Protein AF-A0A9R1XVA5-F1 (afdb_monomer_lite)

Structure (mmCIF, N/CA/C/O backbone):
data_AF-A0A9R1XVA5-F1
#
_entry.id   AF-A0A9R1XVA5-F1
#
loop_
_atom_site.group_PDB
_atom_site.id
_atom_site.type_symbol
_atom_site.label_atom_id
_atom_site.label_alt_id
_atom_site.label_comp_id
_atom_site.label_asym_id
_atom_site.label_entity_id
_atom_site.label_seq_id
_atom_site.pdbx_PDB_ins_code
_atom_site.Cartn_x
_atom_site.Cartn_y
_atom_site.Cartn_z
_atom_site.occupancy
_atom_site.B_iso_or_equiv
_atom_site.auth_seq_id
_atom_site.auth_comp_id
_atom_site.auth_asym_id
_atom_site.auth_atom_id
_atom_site.pdbx_PDB_model_num
ATOM 1 N N . MET A 1 1 ? 39.945 10.499 -51.338 1.00 47.69 1 MET A N 1
ATOM 2 C CA . MET A 1 1 ? 38.834 9.642 -50.873 1.00 47.69 1 MET A CA 1
ATOM 3 C C . MET A 1 1 ? 39.425 8.307 -50.455 1.00 47.69 1 MET A C 1
ATOM 5 O O . MET A 1 1 ? 39.860 7.563 -51.322 1.00 47.69 1 MET A O 1
ATOM 9 N N . LEU A 1 2 ? 39.580 8.064 -49.150 1.00 53.22 2 LEU A N 1
ATOM 10 C CA . LEU A 1 2 ? 40.170 6.820 -48.646 1.00 53.22 2 LEU A CA 1
ATOM 11 C C . LEU A 1 2 ? 39.072 5.783 -48.412 1.00 53.22 2 LEU A C 1
ATOM 13 O O . LEU A 1 2 ? 38.018 6.096 -47.865 1.00 53.22 2 LEU A O 1
ATOM 17 N N . GLY A 1 3 ? 39.345 4.586 -48.927 1.00 55.69 3 GLY A N 1
ATOM 18 C CA . GLY A 1 3 ? 38.387 3.537 -49.219 1.00 55.69 3 GLY A CA 1
ATOM 19 C C . GLY A 1 3 ? 37.712 2.925 -48.002 1.00 55.69 3 GLY A C 1
ATOM 20 O O . GLY A 1 3 ? 38.325 2.670 -46.965 1.00 55.69 3 GLY A O 1
ATOM 21 N N . ILE A 1 4 ? 36.432 2.632 -48.198 1.00 64.69 4 ILE A N 1
ATOM 22 C CA . ILE A 1 4 ? 35.657 1.744 -47.345 1.00 64.69 4 ILE A CA 1
ATOM 23 C C . ILE A 1 4 ? 36.308 0.364 -47.475 1.00 64.69 4 ILE A C 1
ATOM 25 O O . ILE A 1 4 ? 36.255 -0.267 -48.530 1.00 64.69 4 ILE A O 1
ATOM 29 N N . ARG A 1 5 ? 37.014 -0.062 -46.426 1.00 64.19 5 ARG A N 1
ATOM 30 C CA . ARG A 1 5 ? 37.585 -1.406 -46.328 1.00 64.19 5 ARG A CA 1
ATOM 31 C C . ARG A 1 5 ? 36.432 -2.395 -46.135 1.00 64.19 5 ARG A C 1
ATOM 33 O O . ARG A 1 5 ? 35.623 -2.187 -45.240 1.00 64.19 5 ARG A O 1
ATOM 40 N N . SER A 1 6 ? 36.377 -3.392 -47.022 1.00 73.44 6 SER A N 1
ATOM 41 C CA . SER A 1 6 ? 35.601 -4.646 -46.990 1.00 73.44 6 SER A CA 1
ATOM 42 C C . SER A 1 6 ? 34.463 -4.732 -45.964 1.00 73.44 6 SER A C 1
ATOM 44 O O . SER A 1 6 ? 34.699 -4.865 -44.761 1.00 73.44 6 SER A O 1
ATOM 46 N N . ILE A 1 7 ? 33.232 -4.750 -46.472 1.00 74.31 7 ILE A N 1
ATOM 47 C CA . ILE A 1 7 ? 32.040 -5.127 -45.708 1.00 74.31 7 ILE A CA 1
ATOM 48 C C . ILE A 1 7 ? 32.165 -6.626 -45.378 1.00 74.31 7 ILE A C 1
ATOM 50 O O . ILE A 1 7 ? 32.448 -7.400 -46.290 1.00 74.31 7 ILE A O 1
ATOM 54 N N . PRO A 1 8 ? 32.022 -7.042 -44.111 1.00 78.69 8 PRO A N 1
ATOM 55 C CA . PRO A 1 8 ? 32.113 -8.451 -43.737 1.00 78.69 8 PRO A CA 1
ATOM 56 C C . PRO A 1 8 ? 30.925 -9.255 -44.288 1.00 78.69 8 PRO A C 1
ATOM 58 O O . PRO A 1 8 ? 29.788 -8.789 -44.218 1.00 78.69 8 PRO A O 1
ATOM 61 N N . ASP A 1 9 ? 31.194 -10.468 -44.784 1.00 81.94 9 ASP A N 1
ATOM 62 C CA . ASP A 1 9 ? 30.178 -11.387 -45.329 1.00 81.94 9 ASP A CA 1
ATOM 63 C C . ASP A 1 9 ? 29.185 -11.884 -44.263 1.00 81.94 9 ASP A C 1
ATOM 65 O O . ASP A 1 9 ? 28.029 -12.167 -44.568 1.00 81.94 9 ASP A O 1
ATOM 69 N N . GLU A 1 10 ? 29.607 -11.934 -42.996 1.00 83.06 10 GLU A N 1
ATOM 70 C CA . GLU A 1 10 ? 28.747 -12.259 -41.859 1.00 83.06 10 GLU A CA 1
ATOM 71 C C . GLU A 1 10 ? 28.943 -11.272 -40.706 1.00 83.06 10 GLU A C 1
ATOM 73 O O . GLU A 1 10 ? 30.060 -10.988 -40.266 1.00 83.06 10 GLU A O 1
ATOM 78 N N . ILE A 1 11 ? 27.824 -10.780 -40.172 1.00 81.25 11 ILE A N 1
ATOM 79 C CA . ILE A 1 11 ? 27.777 -9.934 -38.979 1.00 81.25 11 ILE A CA 1
ATOM 80 C C . ILE A 1 11 ? 26.983 -10.689 -37.913 1.00 81.25 11 ILE A C 1
ATOM 82 O O . ILE A 1 11 ? 25.756 -10.761 -37.968 1.00 81.25 11 ILE A O 1
ATOM 86 N N . ASN A 1 12 ? 27.681 -11.239 -36.918 1.00 81.88 12 ASN A N 1
ATOM 87 C CA . ASN A 1 12 ? 27.050 -11.905 -35.780 1.00 81.88 12 ASN A CA 1
ATOM 88 C C . ASN A 1 12 ? 26.640 -10.876 -34.715 1.00 81.88 12 ASN A C 1
ATOM 90 O O . ASN A 1 12 ? 27.442 -10.462 -33.877 1.00 81.88 12 ASN A O 1
ATOM 94 N N . ILE A 1 13 ? 25.378 -10.442 -34.757 1.00 83.94 13 ILE A N 1
ATOM 95 C CA . ILE A 1 13 ? 24.793 -9.549 -33.749 1.00 83.94 13 ILE A CA 1
ATOM 96 C C . ILE A 1 13 ? 24.136 -10.402 -32.667 1.00 83.94 13 ILE A C 1
ATOM 98 O O . ILE A 1 13 ? 23.094 -11.018 -32.889 1.00 83.94 13 ILE A O 1
ATOM 102 N N . HIS A 1 14 ? 24.716 -10.411 -31.469 1.00 82.94 14 HIS A N 1
ATOM 103 C CA . HIS A 1 14 ? 24.088 -11.066 -30.326 1.00 82.94 14 HIS A CA 1
ATOM 104 C C . HIS A 1 14 ? 23.008 -10.169 -29.705 1.00 82.94 14 HIS A C 1
ATOM 106 O O . HIS A 1 14 ? 23.252 -8.979 -29.481 1.00 82.94 14 HIS A O 1
ATOM 112 N N . PRO A 1 15 ? 21.825 -10.715 -29.366 1.00 81.50 15 PRO A N 1
ATOM 113 C CA . PRO A 1 15 ? 20.847 -9.971 -28.591 1.00 81.50 15 PRO A CA 1
ATOM 114 C C . PRO A 1 15 ? 21.419 -9.644 -27.200 1.00 81.50 15 PRO A C 1
ATOM 116 O O . PRO A 1 15 ? 22.132 -10.464 -26.612 1.00 81.50 15 PRO A O 1
ATOM 119 N N . PRO A 1 16 ? 21.116 -8.463 -26.635 1.00 80.44 16 PRO A N 1
ATOM 120 C CA . PRO A 1 16 ? 21.585 -8.102 -25.305 1.00 80.44 16 PRO A CA 1
ATOM 121 C C . PRO A 1 16 ? 21.040 -9.084 -24.260 1.00 80.44 16 PRO A C 1
ATOM 123 O O . PRO A 1 16 ? 19.842 -9.360 -24.213 1.00 80.44 16 PRO A O 1
ATOM 126 N N . ALA A 1 17 ? 21.925 -9.569 -23.385 1.00 76.12 17 ALA A N 1
ATOM 127 C CA . ALA A 1 17 ? 21.647 -10.645 -22.428 1.00 76.12 17 ALA A CA 1
ATOM 128 C C . ALA A 1 17 ? 20.460 -10.370 -21.481 1.00 76.12 17 ALA A C 1
ATOM 130 O O . ALA A 1 17 ? 19.846 -11.299 -20.964 1.00 76.12 17 ALA A O 1
ATOM 131 N N . SER A 1 18 ? 20.131 -9.099 -21.233 1.00 72.62 18 SER A N 1
ATOM 132 C CA . SER A 1 18 ? 18.859 -8.675 -20.637 1.00 72.62 18 SER A CA 1
ATOM 133 C C . SER A 1 18 ? 18.724 -7.154 -20.718 1.00 72.62 18 SER A C 1
ATOM 135 O O . SER A 1 18 ? 19.657 -6.426 -20.385 1.00 72.62 18 SER A O 1
ATOM 137 N N . ILE A 1 19 ? 17.553 -6.656 -2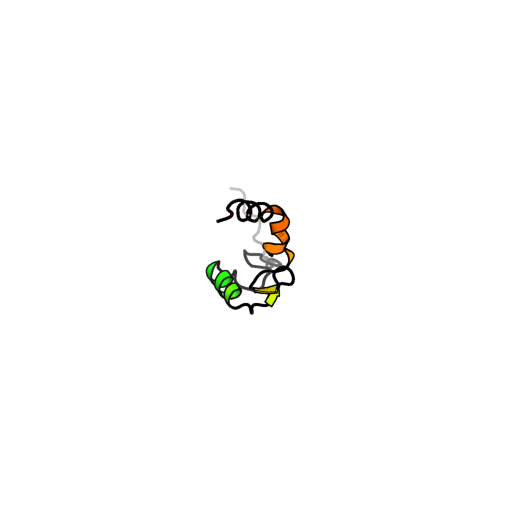1.119 1.00 71.31 19 ILE A N 1
ATOM 138 C CA . ILE A 1 19 ? 17.246 -5.221 -21.079 1.00 71.31 19 ILE A CA 1
ATOM 139 C C . ILE A 1 19 ? 16.471 -4.949 -19.794 1.00 71.31 19 ILE A C 1
ATOM 141 O O . ILE A 1 19 ? 15.333 -5.394 -19.629 1.00 71.31 19 ILE A O 1
ATOM 145 N N . ARG A 1 20 ? 17.090 -4.217 -18.863 1.00 75.25 20 ARG A N 1
ATOM 146 C CA . ARG A 1 20 ? 16.437 -3.815 -17.616 1.00 75.25 20 ARG A CA 1
ATOM 147 C C . ARG A 1 20 ? 15.776 -2.448 -17.768 1.00 75.25 20 ARG A C 1
ATOM 149 O O . ARG A 1 20 ? 16.410 -1.419 -17.576 1.00 75.25 20 ARG A O 1
ATOM 156 N N . THR A 1 21 ? 14.492 -2.427 -18.112 1.00 75.19 21 THR A N 1
ATOM 157 C CA . THR A 1 21 ? 13.684 -1.196 -18.135 1.00 75.19 21 THR A CA 1
ATOM 158 C C . THR A 1 21 ? 13.117 -0.864 -16.748 1.00 75.19 21 THR A C 1
ATOM 160 O O . THR A 1 21 ? 13.167 -1.683 -15.822 1.00 75.19 21 THR A O 1
ATOM 163 N N . LYS A 1 22 ? 12.547 0.339 -16.575 1.00 73.75 22 LYS A N 1
ATOM 164 C CA . LYS A 1 22 ? 11.816 0.721 -15.353 1.00 73.75 22 LYS A CA 1
ATOM 165 C C . LYS A 1 22 ? 10.658 -0.261 -15.118 1.00 73.75 22 LYS A C 1
ATOM 167 O O . LYS A 1 22 ? 9.674 -0.245 -15.846 1.00 73.75 22 LYS A O 1
ATOM 172 N N . GLY A 1 23 ? 10.786 -1.111 -14.097 1.00 69.19 23 GLY A N 1
ATOM 173 C CA . GLY A 1 23 ? 9.829 -2.186 -13.785 1.00 69.19 23 GLY A CA 1
ATOM 174 C C . GLY A 1 23 ? 10.337 -3.607 -14.069 1.00 69.19 23 GLY A C 1
ATOM 175 O O . GLY A 1 23 ? 9.689 -4.578 -13.675 1.00 69.19 23 GLY A O 1
ATOM 176 N N . SER A 1 24 ? 11.514 -3.757 -14.681 1.00 70.94 24 SER A N 1
ATOM 177 C CA . SER A 1 24 ? 12.195 -5.050 -14.796 1.00 70.94 24 SER A CA 1
ATOM 178 C C . SER A 1 24 ? 12.758 -5.465 -13.426 1.00 70.94 24 SER A C 1
ATOM 180 O O . SER A 1 24 ? 13.687 -4.874 -12.885 1.00 70.94 24 SER A O 1
ATOM 182 N N . GLY A 1 25 ? 12.120 -6.446 -12.794 1.00 73.06 25 GLY A N 1
ATOM 183 C CA . GLY A 1 25 ? 12.522 -6.969 -11.482 1.00 73.06 25 GLY A CA 1
ATOM 184 C C . GLY A 1 25 ? 11.335 -7.417 -10.639 1.00 73.06 25 GLY A C 1
ATOM 185 O O . GLY A 1 25 ? 11.382 -8.468 -10.011 1.00 73.06 25 GLY A O 1
ATOM 186 N N . THR A 1 26 ? 10.217 -6.693 -10.702 1.00 71.31 26 THR A N 1
ATOM 187 C CA . THR A 1 26 ? 9.007 -7.046 -9.944 1.00 71.31 26 THR A CA 1
ATOM 188 C C . THR A 1 26 ? 8.071 -7.992 -10.696 1.00 71.31 26 THR A C 1
ATOM 190 O O . THR A 1 26 ? 7.120 -8.478 -10.086 1.00 71.31 26 THR A O 1
ATOM 193 N N . LYS A 1 27 ? 8.296 -8.231 -12.005 1.00 72.31 27 LYS A N 1
ATOM 194 C CA . LYS A 1 27 ? 7.394 -8.954 -12.944 1.0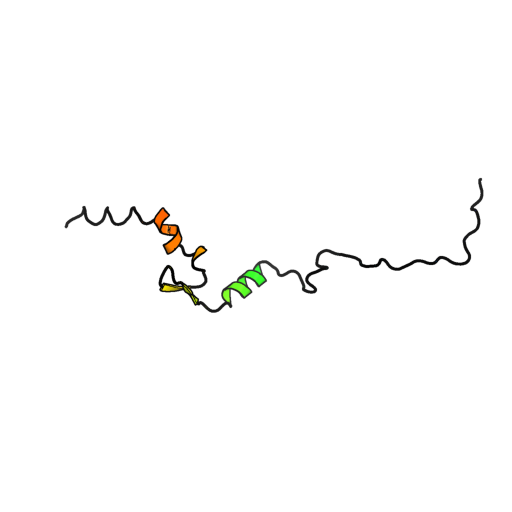0 72.31 27 LYS A CA 1
ATOM 195 C C . LYS A 1 27 ? 5.924 -8.489 -12.886 1.00 72.31 27 LYS A C 1
ATOM 197 O O . LYS A 1 27 ? 5.025 -9.151 -13.387 1.00 72.31 27 LYS A O 1
ATOM 202 N N . LYS A 1 28 ? 5.675 -7.350 -12.244 1.00 78.25 28 LYS A N 1
ATOM 203 C CA . LYS A 1 28 ? 4.367 -6.793 -11.911 1.00 78.25 28 LYS A CA 1
ATOM 204 C C . LYS A 1 28 ? 4.387 -5.321 -12.264 1.00 78.25 28 LYS A C 1
ATOM 206 O O . LYS A 1 28 ? 5.399 -4.646 -12.053 1.00 78.25 28 LYS A O 1
ATOM 211 N N . ARG A 1 29 ? 3.246 -4.834 -12.750 1.00 84.81 29 ARG A N 1
ATOM 212 C CA . ARG A 1 29 ? 3.018 -3.413 -13.016 1.00 84.81 29 ARG A CA 1
ATOM 213 C C . ARG A 1 29 ? 3.257 -2.585 -11.747 1.00 84.81 29 ARG A C 1
ATOM 215 O O . ARG A 1 29 ? 2.925 -3.011 -10.641 1.00 84.81 29 ARG A O 1
ATOM 222 N N . MET A 1 30 ? 3.794 -1.376 -11.917 1.00 82.12 30 MET A N 1
ATOM 223 C CA . MET A 1 30 ? 3.859 -0.380 -10.847 1.00 82.12 30 MET A CA 1
ATOM 224 C C . MET A 1 30 ? 2.444 0.014 -10.399 1.00 82.12 30 MET A C 1
ATOM 226 O O . MET A 1 30 ? 1.609 0.408 -11.212 1.00 82.12 30 MET A O 1
ATOM 230 N N . VAL A 1 31 ? 2.185 -0.089 -9.098 1.00 89.06 31 VAL A N 1
ATOM 231 C CA . VAL A 1 31 ? 0.882 0.218 -8.494 1.00 89.06 31 VAL A CA 1
ATOM 232 C C . VAL A 1 31 ? 0.777 1.721 -8.224 1.00 89.06 31 VAL A C 1
ATOM 234 O O . VAL A 1 31 ? 1.678 2.300 -7.604 1.00 89.06 31 VAL A O 1
ATOM 237 N N . SER A 1 32 ? -0.318 2.340 -8.669 1.00 91.50 32 SER A N 1
ATOM 238 C CA . SER A 1 32 ? -0.599 3.766 -8.458 1.00 91.50 32 SER A CA 1
ATOM 239 C C . SER A 1 32 ? -0.878 4.089 -6.984 1.00 91.50 32 SER A C 1
ATOM 241 O O . SER A 1 32 ? -1.143 3.203 -6.167 1.00 91.50 32 SER A O 1
ATOM 243 N N . ALA A 1 33 ? -0.830 5.373 -6.619 1.00 93.38 33 ALA A N 1
ATOM 244 C CA . ALA A 1 33 ? -1.126 5.810 -5.253 1.00 93.38 33 ALA A CA 1
ATOM 245 C C . ALA A 1 33 ? -2.557 5.436 -4.818 1.00 93.38 33 ALA A C 1
ATOM 247 O O . ALA A 1 33 ? -2.753 4.955 -3.702 1.00 93.38 33 ALA A O 1
ATOM 248 N N . ILE A 1 34 ? -3.530 5.574 -5.725 1.00 94.00 34 ILE A N 1
ATOM 249 C CA . ILE A 1 34 ? -4.940 5.242 -5.475 1.00 94.00 34 ILE A CA 1
ATOM 250 C C . ILE A 1 34 ? -5.091 3.743 -5.205 1.00 94.00 34 ILE A C 1
ATOM 252 O O . ILE A 1 34 ? -5.698 3.340 -4.215 1.00 94.00 34 ILE A O 1
ATOM 256 N N . GLU A 1 35 ? -4.473 2.899 -6.031 1.00 93.88 35 GLU A N 1
ATOM 257 C CA . GLU A 1 35 ? -4.530 1.445 -5.859 1.00 93.88 35 GLU A CA 1
ATOM 258 C C . GLU A 1 35 ? -3.893 0.992 -4.540 1.00 93.88 35 GLU A C 1
ATOM 260 O O . GLU A 1 35 ? -4.416 0.096 -3.875 1.00 93.88 35 GLU A O 1
ATOM 265 N N . LYS A 1 36 ? -2.799 1.638 -4.115 1.00 92.31 36 LYS A N 1
ATOM 266 C CA . LYS A 1 36 ? -2.196 1.386 -2.797 1.00 92.31 36 LYS A CA 1
ATOM 267 C C . LYS A 1 36 ? -3.148 1.754 -1.659 1.00 92.31 36 LYS A C 1
ATOM 269 O O . LYS A 1 36 ? -3.254 0.984 -0.704 1.00 92.31 36 LYS A O 1
ATOM 274 N N . ALA A 1 37 ? -3.840 2.889 -1.757 1.00 90.38 37 ALA A N 1
ATOM 275 C CA . ALA A 1 37 ? -4.810 3.320 -0.753 1.00 90.38 37 ALA A CA 1
ATOM 276 C C . ALA A 1 37 ? -5.988 2.338 -0.656 1.00 90.38 37 ALA A C 1
ATOM 278 O O . ALA A 1 37 ? -6.291 1.854 0.432 1.00 90.38 37 ALA A O 1
ATOM 279 N N . VAL A 1 38 ? -6.573 1.945 -1.792 1.00 92.56 38 VAL A N 1
ATOM 280 C CA . VAL A 1 38 ? -7.660 0.950 -1.846 1.00 92.56 38 VAL A CA 1
ATOM 281 C C . VAL A 1 38 ? -7.208 -0.411 -1.303 1.00 92.56 38 VAL A C 1
ATOM 283 O O . VAL A 1 38 ? -7.945 -1.086 -0.588 1.00 92.56 38 VAL A O 1
ATOM 286 N N . ALA A 1 39 ? -5.981 -0.839 -1.601 1.00 90.31 39 ALA A N 1
ATOM 287 C CA . ALA A 1 39 ? -5.444 -2.075 -1.037 1.00 90.31 39 ALA A CA 1
ATOM 288 C C . ALA A 1 39 ? -5.247 -1.982 0.485 1.00 90.31 39 ALA A C 1
ATOM 290 O O . ALA A 1 39 ? -5.401 -2.982 1.183 1.00 90.31 39 ALA A O 1
ATOM 291 N N . ALA A 1 40 ? -4.910 -0.803 1.013 1.00 87.12 40 ALA A N 1
ATOM 292 C CA . ALA A 1 40 ? -4.763 -0.586 2.447 1.00 87.12 40 ALA A CA 1
ATOM 293 C C . ALA A 1 40 ? -6.111 -0.581 3.184 1.00 87.12 40 ALA A C 1
ATOM 295 O O . ALA A 1 40 ? -6.177 -1.137 4.282 1.00 87.12 40 ALA A O 1
ATOM 296 N N . THR A 1 41 ? -7.173 -0.027 2.584 1.00 85.06 41 THR A N 1
ATOM 297 C CA . THR A 1 41 ? -8.526 -0.021 3.173 1.00 85.06 41 THR A CA 1
ATOM 298 C C . THR A 1 41 ? -9.155 -1.412 3.206 1.00 85.06 41 THR A C 1
ATOM 300 O O . THR A 1 41 ? -9.857 -1.736 4.157 1.00 85.06 41 THR A O 1
ATOM 303 N N . LYS A 1 42 ? -8.850 -2.272 2.225 1.00 88.69 42 LYS A N 1
ATOM 304 C CA . LYS A 1 42 ? -9.323 -3.670 2.179 1.00 88.69 42 LYS A CA 1
ATOM 305 C C . LYS A 1 42 ? -8.701 -4.584 3.243 1.00 88.69 42 LYS A C 1
ATOM 307 O O . LYS A 1 42 ? -9.139 -5.724 3.397 1.00 88.69 42 LYS A O 1
ATOM 312 N N . LYS A 1 43 ? 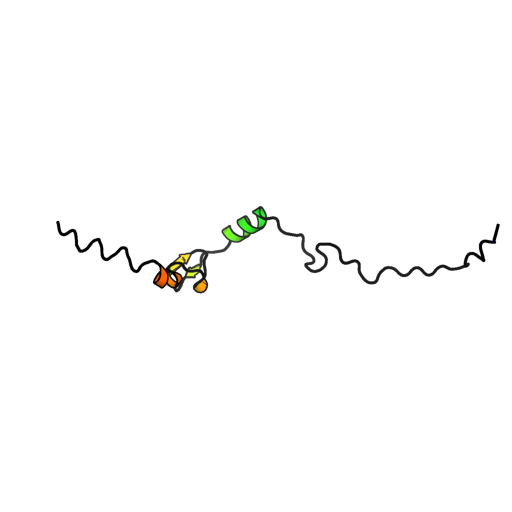-7.656 -4.146 3.952 1.00 86.38 43 LYS A N 1
ATOM 313 C CA . LYS A 1 43 ? -7.016 -4.967 4.989 1.00 86.38 43 LYS A CA 1
ATOM 314 C C . LYS A 1 43 ? -7.955 -5.117 6.183 1.00 86.38 43 LYS A C 1
ATOM 316 O O . LYS A 1 43 ? -8.477 -4.129 6.688 1.00 86.38 43 LYS A O 1
ATOM 321 N N . LYS A 1 44 ? -8.116 -6.353 6.665 1.00 86.44 44 LYS A N 1
ATOM 322 C CA . LYS A 1 44 ? -8.870 -6.631 7.894 1.00 86.44 44 LYS A CA 1
ATOM 323 C C . LYS A 1 44 ? -8.233 -5.886 9.067 1.00 86.44 44 LYS A C 1
ATOM 325 O O . LYS A 1 44 ? -7.006 -5.871 9.204 1.00 86.44 44 LYS A O 1
ATOM 330 N N . THR A 1 45 ? -9.066 -5.284 9.909 1.00 88.25 45 THR A N 1
ATOM 331 C CA . THR A 1 45 ? -8.609 -4.693 11.165 1.00 88.25 45 THR A CA 1
ATOM 332 C C . THR A 1 45 ? -8.128 -5.800 12.098 1.00 88.25 45 THR A C 1
ATOM 334 O O . THR A 1 45 ? -8.657 -6.913 12.110 1.00 88.25 45 THR A O 1
ATOM 337 N N . ARG A 1 46 ? -7.078 -5.507 12.863 1.00 88.12 46 ARG A N 1
ATOM 338 C CA . ARG A 1 46 ? -6.524 -6.411 13.875 1.00 88.12 46 ARG A CA 1
ATOM 339 C C . ARG A 1 46 ? -6.537 -5.710 15.219 1.00 88.12 46 ARG A C 1
ATOM 341 O O . ARG A 1 46 ? -6.426 -4.488 15.280 1.00 88.12 46 ARG A O 1
ATOM 348 N N . MET A 1 47 ? -6.632 -6.482 16.290 1.00 90.31 47 MET A N 1
ATOM 349 C CA . MET A 1 47 ? -6.484 -5.933 17.629 1.00 90.31 47 MET A CA 1
ATOM 350 C C . MET A 1 47 ? -5.040 -5.454 17.834 1.00 90.31 47 MET A C 1
ATOM 352 O O . MET A 1 47 ? -4.074 -6.185 17.580 1.00 90.31 47 MET A O 1
ATOM 356 N N . CYS A 1 48 ? -4.891 -4.197 18.238 1.00 90.75 48 CYS A N 1
ATOM 357 C CA . CYS A 1 48 ? -3.614 -3.621 18.628 1.00 90.75 48 CYS A CA 1
ATOM 358 C C . CYS A 1 48 ? -3.389 -3.867 20.121 1.00 90.75 48 CYS A C 1
ATOM 360 O O . CYS A 1 48 ? -4.196 -3.436 20.933 1.00 90.75 48 CYS A O 1
ATOM 362 N N . THR A 1 49 ? -2.273 -4.492 20.494 1.00 86.75 49 THR A N 1
ATOM 363 C CA . THR A 1 49 ? -1.939 -4.782 21.900 1.00 86.75 49 THR A CA 1
ATOM 364 C C . THR A 1 49 ? -1.605 -3.534 22.728 1.00 86.75 49 THR A C 1
ATOM 366 O O . THR A 1 49 ? -1.530 -3.625 23.943 1.00 86.75 49 THR A O 1
ATOM 369 N N . GLY A 1 50 ? -1.387 -2.375 22.089 1.00 85.56 50 GLY A N 1
ATOM 370 C CA . GLY A 1 50 ? -1.054 -1.111 22.768 1.00 85.56 50 GLY A CA 1
ATOM 371 C C . GLY A 1 50 ? -2.260 -0.284 23.180 1.00 85.56 50 GLY A C 1
ATOM 372 O O . GLY A 1 50 ? -2.219 0.407 24.190 1.00 85.56 50 GLY A O 1
ATOM 373 N N . CYS A 1 51 ? -3.345 -0.353 22.410 1.00 87.69 51 CYS A N 1
ATOM 374 C CA . CYS A 1 51 ? -4.581 0.372 22.707 1.00 87.69 51 CYS A CA 1
ATOM 375 C C . CYS A 1 51 ? -5.797 -0.541 22.889 1.00 87.69 51 CYS A C 1
ATOM 377 O O . CYS A 1 51 ? -6.887 -0.033 23.119 1.00 87.69 51 CYS A O 1
ATOM 379 N N . ASN A 1 52 ? -5.633 -1.862 22.759 1.00 87.81 52 ASN A N 1
ATOM 380 C CA . ASN A 1 52 ? -6.692 -2.874 22.839 1.00 87.81 52 ASN A CA 1
ATOM 381 C C . ASN A 1 52 ? -7.908 -2.597 21.935 1.00 87.81 52 ASN A C 1
ATOM 383 O O . ASN A 1 52 ? -9.030 -2.984 22.242 1.00 87.81 52 ASN A O 1
ATOM 387 N N . GLN A 1 53 ? -7.688 -1.947 20.789 1.00 87.75 53 GLN A N 1
ATOM 388 C CA . GLN A 1 53 ? -8.729 -1.643 19.801 1.00 87.75 53 GLN A CA 1
ATOM 389 C C . GLN A 1 53 ? -8.474 -2.376 18.478 1.00 87.75 53 GLN A C 1
ATOM 391 O O . GLN A 1 53 ? -7.323 -2.631 18.112 1.00 87.75 53 GLN A O 1
ATOM 396 N N . TYR A 1 54 ? -9.546 -2.682 17.737 1.00 89.75 54 TYR A N 1
ATOM 397 C CA 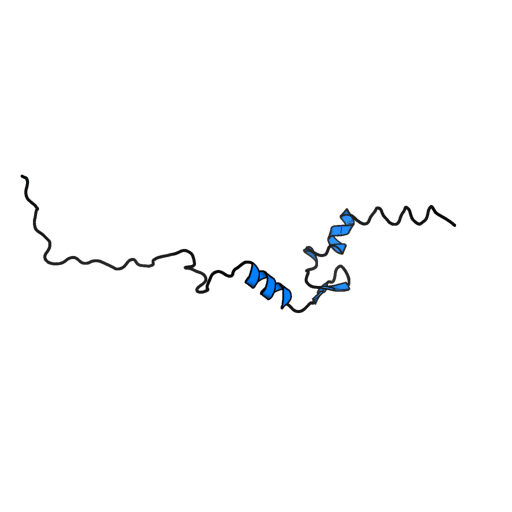. TYR A 1 54 ? -9.481 -3.241 16.381 1.00 89.75 54 TYR A CA 1
ATOM 398 C C . TYR A 1 54 ? -9.240 -2.138 15.352 1.00 89.75 54 TYR A C 1
ATOM 400 O O . TYR A 1 54 ? -10.152 -1.419 14.954 1.00 89.75 54 TYR A O 1
ATOM 408 N N . VAL A 1 55 ? -7.994 -2.004 14.911 1.00 88.19 55 VAL A N 1
ATOM 409 C CA . VAL A 1 55 ? -7.516 -0.858 14.126 1.00 88.19 55 VAL A CA 1
ATOM 410 C C . VAL A 1 55 ? -6.513 -1.299 13.059 1.00 88.19 55 VAL A C 1
ATOM 412 O O . VAL A 1 55 ? -5.971 -2.404 13.094 1.00 88.19 55 VAL A O 1
ATOM 415 N N . ASN A 1 56 ? -6.260 -0.431 12.077 1.00 87.00 56 ASN A N 1
ATOM 416 C CA . ASN A 1 56 ? -5.302 -0.672 10.991 1.00 87.00 56 ASN A CA 1
ATOM 417 C C . ASN A 1 56 ? -3.944 -0.004 11.283 1.00 87.00 56 ASN A C 1
ATOM 419 O O . ASN A 1 56 ? -3.422 0.774 10.489 1.00 87.00 56 ASN A O 1
ATOM 423 N N . HIS A 1 57 ? -3.394 -0.264 12.470 1.00 87.19 57 HIS A N 1
ATOM 424 C CA . HIS A 1 57 ? -2.030 0.111 12.842 1.00 87.19 57 HIS A CA 1
ATOM 425 C C . HIS A 1 57 ? -1.394 -1.004 13.685 1.00 87.19 57 HIS A C 1
ATOM 427 O O . HIS A 1 57 ? -2.093 -1.840 14.256 1.00 87.19 57 HIS A O 1
ATOM 433 N N . ASN A 1 58 ? -0.063 -1.050 13.748 1.00 83.00 58 ASN A N 1
ATOM 434 C CA . ASN A 1 58 ? 0.662 -2.015 14.582 1.00 83.00 58 ASN A CA 1
ATOM 435 C C . ASN A 1 58 ? 1.106 -1.381 15.912 1.00 83.00 58 ASN A C 1
ATOM 437 O O . ASN A 1 58 ? 1.083 -0.159 16.049 1.00 83.00 58 ASN A O 1
ATOM 441 N N . TRP A 1 59 ? 1.571 -2.205 16.859 1.00 81.81 59 TRP A N 1
ATOM 442 C CA . TRP A 1 59 ? 2.083 -1.769 18.167 1.00 81.81 59 TRP A CA 1
ATOM 443 C C . TRP A 1 59 ? 3.110 -0.624 18.077 1.00 81.81 59 TRP A C 1
ATOM 445 O O . TRP A 1 59 ? 3.038 0.319 18.856 1.00 81.81 59 TRP A O 1
ATOM 455 N N . ARG A 1 60 ? 4.033 -0.661 17.104 1.00 82.06 60 ARG A N 1
ATOM 456 C CA . ARG A 1 60 ? 5.099 0.350 16.942 1.00 82.06 60 ARG A CA 1
ATOM 457 C C . ARG A 1 60 ? 4.559 1.706 16.485 1.00 82.06 60 ARG A C 1
ATOM 459 O O . ARG A 1 60 ? 5.093 2.743 16.844 1.00 82.06 60 ARG A O 1
ATOM 466 N N . THR A 1 61 ? 3.498 1.685 15.685 1.00 84.38 61 THR A N 1
ATOM 467 C CA . THR A 1 61 ? 2.801 2.877 15.172 1.00 84.38 61 THR A CA 1
ATOM 468 C C . THR A 1 61 ? 1.602 3.282 16.028 1.00 84.38 61 THR A C 1
ATOM 470 O O . THR A 1 61 ? 0.907 4.244 15.704 1.00 84.38 61 THR A O 1
ATOM 473 N N . CYS A 1 62 ? 1.319 2.530 17.094 1.00 86.19 62 CYS A N 1
ATOM 474 C CA . CYS A 1 62 ? 0.205 2.810 17.976 1.00 86.19 62 CYS A CA 1
ATOM 475 C C . CYS A 1 62 ? 0.458 4.136 18.679 1.00 86.19 62 CYS A C 1
ATOM 477 O O . CYS A 1 62 ? 1.468 4.302 19.367 1.00 86.19 62 CYS A O 1
ATOM 479 N N . LYS A 1 63 ? -0.480 5.075 18.521 1.00 82.31 63 LYS A N 1
ATOM 480 C CA . LYS A 1 63 ? -0.378 6.369 19.188 1.00 82.31 63 LYS A CA 1
ATOM 481 C C . LYS A 1 63 ? -0.295 6.186 20.696 1.00 82.31 63 LYS A C 1
ATOM 483 O O . LYS A 1 63 ? 0.573 6.822 21.251 1.00 82.31 63 LYS A O 1
ATOM 488 N N . MET A 1 64 ? -1.056 5.259 21.295 1.00 75.75 64 MET A N 1
ATOM 489 C CA . MET A 1 64 ? -1.052 4.993 22.745 1.00 75.75 64 MET A CA 1
ATOM 490 C C . MET A 1 64 ? 0.321 4.576 23.293 1.00 75.75 64 MET A C 1
ATOM 492 O O . MET A 1 64 ? 0.717 5.037 24.358 1.00 75.75 64 MET A O 1
ATOM 496 N N . ASN A 1 65 ? 1.095 3.803 22.525 1.00 65.44 65 ASN A N 1
ATOM 497 C CA . ASN A 1 65 ? 2.471 3.448 22.896 1.00 65.44 65 ASN A CA 1
ATOM 498 C C . ASN A 1 65 ? 3.453 4.595 22.686 1.00 65.44 65 ASN A C 1
ATOM 500 O O . ASN A 1 65 ? 4.371 4.785 23.475 1.00 65.44 65 ASN A O 1
ATOM 504 N N . ASN A 1 66 ? 3.261 5.368 21.617 1.00 57.47 66 ASN A N 1
ATOM 505 C CA . ASN A 1 66 ? 4.087 6.538 21.337 1.00 57.47 66 ASN A CA 1
ATOM 506 C C . ASN A 1 66 ? 3.686 7.752 22.208 1.00 57.47 66 ASN A C 1
ATOM 508 O O . ASN A 1 66 ? 4.415 8.730 22.316 1.00 57.47 66 ASN A O 1
ATOM 512 N N . SER A 1 67 ? 2.520 7.716 22.857 1.00 53.94 67 SER A N 1
ATOM 513 C CA . SER A 1 67 ? 1.951 8.830 23.616 1.00 53.94 67 SER A CA 1
ATOM 514 C C . SER A 1 67 ? 2.241 8.786 25.107 1.00 53.94 67 SER A C 1
ATOM 516 O O . SER A 1 67 ? 1.802 9.700 25.801 1.00 53.94 67 SER A O 1
ATOM 518 N N . ASN A 1 68 ? 3.108 7.884 25.581 1.00 50.97 68 ASN A N 1
ATOM 519 C CA . ASN A 1 68 ? 3.908 8.242 26.758 1.00 50.97 68 ASN A CA 1
ATOM 520 C C . ASN A 1 68 ? 4.766 9.506 26.497 1.00 50.97 68 ASN A C 1
ATOM 522 O O . ASN A 1 68 ? 5.235 10.124 27.441 1.00 50.97 68 ASN A O 1
ATOM 526 N N . ALA A 1 69 ? 4.888 9.966 25.239 1.00 50.12 69 ALA A N 1
ATOM 527 C CA . ALA A 1 69 ? 5.443 11.276 24.901 1.00 50.12 69 ALA A CA 1
ATOM 528 C C . ALA A 1 69 ? 4.415 12.429 24.782 1.00 50.12 69 ALA A C 1
ATOM 530 O O . ALA A 1 69 ? 4.841 13.568 24.606 1.00 50.12 69 ALA A O 1
ATOM 531 N N . LYS A 1 70 ? 3.083 12.203 24.834 1.00 47.03 70 LYS A N 1
ATOM 532 C CA . LYS A 1 70 ? 2.082 13.289 24.627 1.00 47.03 70 LYS A CA 1
ATOM 533 C C . LYS A 1 70 ? 0.811 13.278 25.495 1.00 47.03 70 LYS A C 1
ATOM 535 O O . LYS A 1 70 ? 0.067 14.249 25.433 1.00 47.03 70 LYS A O 1
ATOM 540 N N . LEU A 1 71 ? 0.546 12.260 26.319 1.00 46.44 71 LEU A N 1
ATOM 541 C CA . LEU A 1 71 ? -0.648 12.207 27.191 1.00 46.44 71 LEU A CA 1
ATOM 542 C C . LEU A 1 71 ? -0.351 12.439 28.684 1.00 46.44 71 LEU A C 1
ATOM 544 O O . LEU A 1 71 ? -1.201 12.187 29.530 1.00 46.44 71 LEU A O 1
ATOM 548 N N . GLY A 1 72 ? 0.821 12.982 29.020 1.00 43.34 72 GLY A N 1
ATOM 549 C CA . GLY A 1 72 ? 1.158 13.394 30.387 1.00 43.34 72 GLY A CA 1
ATOM 550 C C . GLY A 1 72 ? 0.638 14.777 30.807 1.00 43.34 72 GLY A C 1
ATOM 551 O O . GLY A 1 72 ? 1.065 15.264 31.846 1.00 43.34 72 GLY A O 1
ATOM 552 N N . ASN A 1 73 ? -0.216 15.456 30.022 1.00 50.34 73 ASN A N 1
ATOM 553 C CA . ASN A 1 73 ? -0.576 16.855 30.313 1.00 50.34 73 ASN A CA 1
ATOM 554 C C . ASN A 1 73 ? -2.018 17.271 29.958 1.00 50.34 73 ASN A C 1
ATOM 556 O O . ASN A 1 73 ? -2.249 18.401 29.546 1.00 50.34 73 ASN A O 1
ATOM 560 N N . VAL A 1 74 ? -2.999 16.369 30.087 1.00 49.78 74 VAL A N 1
ATOM 561 C CA . VAL A 1 74 ? -4.429 16.761 30.012 1.00 49.78 74 VAL A CA 1
ATOM 562 C C . VAL A 1 74 ? -5.192 16.401 31.293 1.00 49.78 74 VAL A C 1
ATOM 564 O O . VAL A 1 74 ? -6.079 17.138 31.707 1.00 49.78 74 VAL A O 1
ATOM 567 N N . ASN A 1 75 ? -4.773 15.363 32.023 1.00 42.75 75 ASN A N 1
ATOM 568 C CA . ASN A 1 75 ? -5.486 14.903 33.223 1.00 42.75 75 ASN A CA 1
ATOM 569 C C . ASN A 1 75 ? -5.088 15.599 34.542 1.00 42.75 75 ASN A C 1
ATOM 571 O O . ASN A 1 75 ? -5.586 15.203 35.588 1.00 42.75 75 ASN A O 1
ATOM 575 N N . ARG A 1 76 ? -4.235 16.640 34.529 1.00 43.06 76 ARG A N 1
ATOM 576 C CA . ARG A 1 76 ? -3.957 17.463 35.732 1.00 43.06 76 ARG A CA 1
ATOM 577 C C . ARG A 1 76 ? -4.840 18.713 35.832 1.00 43.06 76 ARG A C 1
ATOM 579 O O . ARG A 1 76 ? -4.998 19.249 36.922 1.00 43.06 76 ARG A O 1
ATOM 586 N N . LEU A 1 77 ? -5.433 19.170 34.724 1.00 44.69 77 LEU A N 1
ATOM 587 C CA . LEU A 1 77 ? -6.270 20.376 34.729 1.00 44.69 77 LEU A CA 1
ATOM 588 C C . LEU A 1 77 ? -7.698 20.101 35.238 1.00 44.69 77 LEU A C 1
ATOM 590 O O . LEU A 1 77 ? -8.320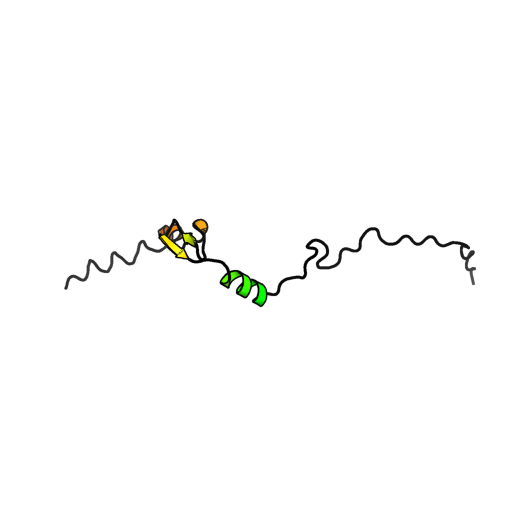 20.988 35.806 1.00 44.69 77 LEU A O 1
ATOM 594 N N . MET A 1 78 ? -8.203 18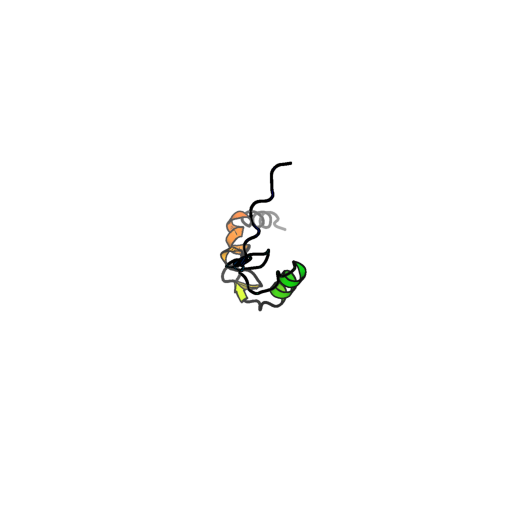.870 35.084 1.00 49.44 78 MET A N 1
ATOM 595 C CA . MET A 1 78 ? -9.585 18.518 35.450 1.00 49.44 78 MET A CA 1
ATOM 596 C C . MET A 1 78 ? -9.795 18.175 36.933 1.00 49.44 78 MET A C 1
ATOM 598 O O . MET A 1 78 ? -10.935 18.043 37.355 1.00 49.44 78 MET A O 1
ATOM 602 N N . THR A 1 79 ? -8.737 18.075 37.745 1.00 50.19 79 THR A N 1
ATOM 603 C CA . THR A 1 79 ? -8.857 17.873 39.205 1.00 50.19 79 THR A CA 1
ATOM 604 C C . THR A 1 79 ? -8.687 19.157 40.023 1.00 50.19 79 THR A C 1
ATOM 606 O O . THR A 1 79 ? -8.784 19.101 41.243 1.00 50.19 79 THR A O 1
ATOM 609 N N . ILE A 1 80 ? -8.409 20.305 39.387 1.00 50.56 80 ILE A N 1
ATOM 610 C CA . ILE A 1 80 ? -8.285 21.609 40.078 1.00 50.56 80 ILE A CA 1
ATOM 611 C C . ILE A 1 80 ? -9.577 22.435 39.953 1.00 50.56 80 ILE A C 1
ATOM 613 O O . ILE A 1 80 ? -9.836 23.305 40.779 1.00 50.56 80 ILE A O 1
ATOM 617 N N . SER A 1 81 ? -10.444 22.121 38.992 1.00 47.03 81 SER A N 1
ATOM 618 C CA . SER A 1 81 ? -11.782 22.710 38.891 1.00 47.03 81 SER A CA 1
ATOM 619 C C . SER A 1 81 ? -12.803 21.829 39.609 1.00 47.03 81 SER A C 1
ATOM 621 O O . SER A 1 81 ? -13.634 21.186 38.977 1.00 47.03 81 SER A O 1
ATOM 623 N N . GLY A 1 82 ? -12.700 21.781 40.939 1.00 40.84 82 GLY A N 1
ATOM 624 C CA . GLY A 1 82 ? -13.805 21.358 41.790 1.00 40.84 82 GLY A CA 1
ATOM 625 C C . GLY A 1 82 ? -14.910 22.411 41.746 1.00 40.84 82 GLY A C 1
ATOM 626 O O . GLY A 1 82 ? -14.779 23.472 42.357 1.00 40.84 82 GLY A O 1
ATOM 627 N N . ILE A 1 83 ? -15.962 22.105 40.991 1.00 44.25 83 ILE A N 1
ATOM 628 C CA . ILE A 1 83 ? -17.348 22.437 41.335 1.00 44.25 83 ILE A CA 1
ATOM 629 C C . ILE A 1 83 ? -18.012 21.101 41.647 1.00 44.25 83 ILE A C 1
ATOM 631 O O . ILE A 1 83 ? -17.801 20.163 40.841 1.00 44.25 83 ILE A O 1
#

Foldseek 3Di:
DDDDPDDDPDDDDDDPPDDDDDVPPVVDDDDDPVRVVVVLVPDFFDQEPQVRDRHSDHVVPDCSNVCVVPPPPDVVVVVVPDD

Organism: Lactuca sativa (NCBI:txid4236)

Radius of gyration: 31.61 Å; chains: 1; bounding box: 58×35×93 Å

Secondary structure (DSSP, 8-state):
--------S----PPPS----TTTTTSSPPPPHHHHHHHHHTSPPEE-TTT-SEES--GGG-HHHHGGGTSSSSTTTTTT---

pLDDT: mean 73.79, std 16.27, range [40.84, 94.0]

Sequence (83 aa):
MLGIRSIPDEINIHPPASIRTKGSGTKKRMVSAIEKAVAATKKKTRMCTGCNQYVNHNWRTCKMNNSNAKLGNVNRLMTISGI